Protein AF-A0A0H5RK13-F1 (afdb_monomer_lite)

Radius of gyration: 24.36 Å; chains: 1; bounding box: 51×45×64 Å

Structure (mmCIF, N/CA/C/O backbone):
data_AF-A0A0H5RK13-F1
#
_entry.id   AF-A0A0H5RK13-F1
#
loop_
_atom_site.group_PDB
_atom_site.id
_atom_site.type_symbol
_atom_site.label_atom_id
_atom_site.label_alt_id
_atom_site.label_comp_id
_atom_site.label_asym_id
_atom_site.label_entity_id
_atom_site.label_seq_id
_atom_site.pdbx_PDB_ins_code
_atom_site.Cartn_x
_atom_site.Cartn_y
_atom_site.Cartn_z
_atom_site.occupancy
_atom_site.B_iso_or_equiv
_atom_site.auth_seq_id
_atom_site.auth_comp_id
_atom_site.auth_asym_id
_atom_site.auth_atom_id
_atom_site.pdbx_PDB_model_num
ATOM 1 N N . MET A 1 1 ? -8.871 -29.099 -33.422 1.00 47.97 1 MET A N 1
ATOM 2 C CA . MET A 1 1 ? -9.864 -28.022 -33.653 1.00 47.97 1 MET A CA 1
ATOM 3 C C . MET A 1 1 ? -10.144 -27.149 -32.420 1.00 47.97 1 MET A C 1
ATOM 5 O O . MET A 1 1 ? -10.362 -25.965 -32.609 1.00 47.97 1 MET A O 1
ATOM 9 N N . ALA A 1 2 ? -10.053 -27.651 -31.177 1.00 51.91 2 ALA A N 1
ATOM 10 C CA . ALA A 1 2 ? -10.331 -26.862 -29.959 1.00 51.91 2 ALA A CA 1
ATOM 11 C C . ALA A 1 2 ? -9.292 -25.771 -29.594 1.00 51.91 2 ALA A C 1
ATOM 13 O O . ALA A 1 2 ? -9.625 -24.792 -28.935 1.00 51.91 2 ALA A O 1
ATOM 14 N N . GLN A 1 3 ? -8.030 -25.907 -30.018 1.00 48.84 3 GLN A N 1
ATOM 15 C CA . GLN A 1 3 ? -6.995 -24.902 -29.724 1.00 48.84 3 GLN A CA 1
ATOM 16 C C . GLN A 1 3 ? -7.132 -23.637 -30.582 1.00 48.84 3 GLN A C 1
ATOM 18 O O . GLN A 1 3 ? -6.839 -22.545 -30.108 1.00 48.84 3 GLN A O 1
ATOM 23 N N . ILE A 1 4 ? -7.631 -23.768 -31.816 1.00 53.84 4 ILE A N 1
ATOM 24 C CA . ILE A 1 4 ? -7.818 -22.628 -32.722 1.00 53.84 4 ILE A CA 1
ATOM 25 C C . ILE A 1 4 ? -8.944 -21.735 -32.192 1.00 53.84 4 ILE A C 1
ATOM 27 O O . ILE A 1 4 ? -8.737 -20.534 -32.077 1.00 53.84 4 ILE A O 1
ATOM 31 N N . SER A 1 5 ? -10.068 -22.316 -31.752 1.00 54.59 5 SER A N 1
ATOM 32 C CA . SER A 1 5 ? -11.206 -21.561 -31.206 1.00 54.59 5 SER A CA 1
ATOM 33 C C . SER A 1 5 ? -10.883 -20.825 -29.904 1.00 54.59 5 SER A C 1
ATOM 35 O O . SER A 1 5 ? -11.404 -19.736 -29.676 1.00 54.59 5 SER A O 1
ATOM 37 N N . LEU A 1 6 ? -10.005 -21.382 -29.060 1.00 54.97 6 LEU A N 1
ATOM 38 C CA . LEU A 1 6 ? -9.569 -20.725 -27.825 1.00 54.97 6 LEU A CA 1
ATOM 39 C C . LEU A 1 6 ? -8.724 -19.481 -28.134 1.00 54.97 6 LEU A C 1
ATOM 41 O O . LEU A 1 6 ? -8.921 -18.428 -27.536 1.00 54.97 6 LEU A O 1
ATOM 45 N N . VAL A 1 7 ? -7.826 -19.582 -29.118 1.00 58.22 7 VAL A N 1
ATOM 46 C CA . VAL A 1 7 ? -7.009 -18.452 -29.579 1.00 58.22 7 VAL A CA 1
ATOM 47 C C . VAL A 1 7 ? -7.884 -17.383 -30.237 1.00 58.22 7 VAL A C 1
ATOM 49 O O . VAL A 1 7 ? -7.690 -16.199 -29.966 1.00 58.22 7 VAL A O 1
ATOM 52 N N . THR A 1 8 ? -8.893 -17.768 -31.028 1.00 58.19 8 THR A N 1
ATOM 53 C CA . THR A 1 8 ? -9.830 -16.805 -31.636 1.00 58.19 8 THR A CA 1
ATOM 54 C C . THR A 1 8 ? -10.666 -16.082 -30.577 1.00 58.19 8 THR A C 1
ATOM 56 O O . THR A 1 8 ? -10.799 -14.864 -30.631 1.00 58.19 8 THR A O 1
ATOM 59 N N . TRP A 1 9 ? -11.147 -16.795 -29.555 1.00 62.84 9 TRP A N 1
ATOM 60 C CA . TRP A 1 9 ? -11.908 -16.204 -28.449 1.00 62.84 9 TRP A CA 1
ATOM 61 C C . TRP A 1 9 ? -11.067 -15.249 -27.584 1.00 62.84 9 TRP A C 1
ATOM 63 O O . TRP A 1 9 ? -11.530 -14.177 -27.189 1.00 62.84 9 TRP A O 1
ATOM 73 N N . VAL A 1 10 ? -9.797 -15.581 -27.331 1.00 60.47 10 VAL A N 1
ATOM 74 C CA . VAL A 1 10 ? -8.860 -14.690 -26.621 1.00 60.47 10 VAL A CA 1
ATOM 75 C C . VAL A 1 10 ? -8.540 -13.445 -27.458 1.00 60.47 10 VAL A C 1
ATOM 77 O O . VAL A 1 10 ? -8.496 -12.335 -26.929 1.00 60.47 10 VAL A O 1
ATOM 80 N N . MET A 1 11 ? -8.385 -13.589 -28.776 1.00 53.56 11 MET A N 1
ATOM 81 C CA . MET A 1 11 ? -8.184 -12.448 -29.675 1.00 53.56 11 MET A CA 1
ATOM 82 C C . MET A 1 11 ? -9.423 -11.544 -29.768 1.00 53.56 11 MET A C 1
ATOM 84 O O . MET A 1 11 ? -9.287 -10.324 -29.865 1.00 53.56 11 MET A O 1
ATOM 88 N N . GLU A 1 12 ? -10.631 -12.109 -29.696 1.00 57.72 12 GLU A N 1
ATOM 89 C CA . GLU A 1 12 ? -11.883 -11.349 -29.751 1.00 57.72 12 GLU A CA 1
ATOM 90 C C . GLU A 1 12 ? -12.280 -10.674 -28.435 1.00 57.72 12 GLU A C 1
ATOM 92 O O . GLU A 1 12 ? -12.987 -9.658 -28.481 1.00 57.72 12 GLU A O 1
ATOM 97 N N . SER A 1 13 ? -11.839 -11.216 -27.296 1.00 59.53 13 SER A N 1
ATOM 98 C CA . SER A 1 13 ? -12.117 -10.696 -25.949 1.00 59.53 13 SER A CA 1
ATOM 99 C C . SER A 1 13 ? -11.137 -9.609 -25.497 1.00 59.53 13 SER A C 1
ATOM 101 O O . SER A 1 13 ? -11.391 -8.924 -24.507 1.00 59.53 13 SER A O 1
ATOM 103 N N . LEU A 1 14 ? -10.054 -9.383 -26.249 1.00 59.22 14 LEU A N 1
ATOM 104 C CA . LEU A 1 14 ? -9.082 -8.325 -25.988 1.00 59.22 14 LEU A CA 1
ATOM 105 C C . LEU A 1 14 ? -9.356 -7.099 -26.882 1.00 59.22 14 LEU A C 1
ATOM 107 O O . LEU A 1 14 ? -8.921 -7.057 -28.039 1.00 59.22 14 LEU A O 1
ATOM 111 N N . PRO A 1 15 ? -10.023 -6.045 -26.367 1.00 60.47 15 PRO A N 1
ATOM 112 C CA . PRO A 1 15 ? -10.374 -4.856 -27.151 1.00 60.47 15 PRO A CA 1
ATOM 113 C C . PRO A 1 15 ? -9.146 -4.124 -27.714 1.00 60.47 15 PRO A C 1
ATOM 115 O O . PRO A 1 15 ? -9.245 -3.441 -28.732 1.00 60.47 15 PRO A O 1
ATOM 118 N N . ALA A 1 16 ? -7.972 -4.311 -27.103 1.00 62.12 16 ALA A N 1
ATOM 119 C CA . ALA A 1 16 ? -6.701 -3.793 -27.599 1.00 62.12 16 ALA A CA 1
ATOM 120 C C . ALA A 1 16 ? -6.296 -4.404 -28.956 1.00 62.12 16 ALA A C 1
ATOM 122 O O . ALA A 1 16 ? -5.839 -3.676 -29.836 1.00 62.12 16 ALA A O 1
ATOM 123 N N . LEU A 1 17 ? -6.517 -5.710 -29.154 1.00 57.38 17 LEU A N 1
ATOM 124 C CA . LEU A 1 17 ? -6.172 -6.417 -30.393 1.00 57.38 17 LEU A CA 1
ATOM 125 C C . LEU A 1 17 ? -7.156 -6.092 -31.520 1.00 57.38 17 LEU A C 1
ATOM 127 O O . LEU A 1 17 ? -6.718 -5.801 -32.630 1.00 57.38 17 LEU A O 1
ATOM 131 N N . LYS A 1 18 ? -8.463 -6.013 -31.232 1.00 59.66 18 LYS A N 1
ATOM 132 C CA . LYS A 1 18 ? -9.468 -5.526 -32.202 1.00 59.66 18 LYS A CA 1
ATOM 133 C C . LYS A 1 18 ? -9.181 -4.094 -32.661 1.00 59.66 18 LYS A C 1
ATOM 135 O O . LYS A 1 18 ? -9.285 -3.798 -33.848 1.00 59.66 18 LYS A O 1
ATOM 140 N N . LYS A 1 19 ? -8.774 -3.216 -31.738 1.00 63.91 19 LYS A N 1
ATOM 141 C CA . LYS A 1 19 ? -8.423 -1.817 -32.036 1.00 63.91 19 LYS A CA 1
ATOM 142 C C . LYS A 1 19 ? -7.107 -1.687 -32.812 1.00 63.91 19 LYS A C 1
ATOM 144 O O . LYS A 1 19 ? -6.951 -0.752 -33.590 1.00 63.91 19 LYS A O 1
ATOM 149 N N . ALA A 1 20 ? -6.165 -2.609 -32.614 1.00 60.19 20 ALA A N 1
ATOM 150 C CA . ALA A 1 20 ? -4.942 -2.687 -33.408 1.00 60.19 20 ALA A CA 1
ATOM 151 C C . ALA A 1 20 ? -5.217 -3.235 -34.821 1.00 60.19 20 ALA A C 1
ATOM 153 O O . ALA A 1 20 ? -4.765 -2.646 -35.800 1.00 60.19 20 ALA A O 1
ATOM 154 N N . ALA A 1 21 ? -6.020 -4.297 -34.941 1.00 58.28 21 ALA A N 1
ATOM 155 C CA . ALA A 1 21 ? -6.387 -4.905 -36.220 1.00 58.28 21 ALA A CA 1
ATOM 156 C C . ALA A 1 21 ? -7.185 -3.945 -37.120 1.00 58.28 21 ALA A C 1
ATOM 158 O O . ALA A 1 21 ? -6.881 -3.824 -38.306 1.00 58.28 21 ALA A O 1
ATOM 159 N N . SER A 1 22 ? -8.138 -3.192 -36.556 1.00 62.81 22 SER A N 1
ATOM 160 C CA . SER A 1 22 ? -8.898 -2.186 -37.310 1.00 62.81 22 SER A CA 1
ATOM 161 C C . SER A 1 22 ? -8.043 -0.999 -37.761 1.00 62.81 22 SER A C 1
ATOM 163 O O . SER A 1 22 ? -8.278 -0.449 -38.832 1.00 62.81 22 SER A O 1
ATOM 165 N N . ARG A 1 23 ? -7.005 -0.628 -36.998 1.00 59.22 23 ARG A N 1
ATOM 166 C CA . ARG A 1 23 ? -6.038 0.415 -37.385 1.00 59.22 23 ARG A CA 1
ATOM 167 C C . ARG A 1 23 ? -5.132 -0.006 -38.541 1.00 59.22 23 ARG A C 1
ATOM 169 O O . ARG A 1 23 ? -4.842 0.823 -39.398 1.00 59.22 23 ARG A O 1
ATOM 176 N N . ILE A 1 24 ? -4.718 -1.273 -38.566 1.00 60.97 24 ILE A N 1
ATOM 177 C CA . ILE A 1 24 ? -3.904 -1.845 -39.649 1.00 60.97 24 ILE A CA 1
ATOM 178 C C . ILE A 1 24 ? -4.742 -1.980 -40.930 1.00 60.97 24 ILE A C 1
ATOM 180 O O . ILE A 1 24 ? -4.277 -1.602 -42.001 1.00 60.97 24 ILE A O 1
ATOM 184 N N . GLN A 1 25 ? -5.995 -2.441 -40.824 1.00 60.03 25 GLN A N 1
ATOM 185 C CA . GLN A 1 25 ? -6.913 -2.539 -41.969 1.00 60.03 25 GLN A CA 1
ATOM 186 C C . GLN A 1 25 ? -7.341 -1.173 -42.528 1.00 60.03 25 GLN A C 1
ATOM 188 O O . GLN A 1 25 ? -7.586 -1.059 -43.724 1.00 60.03 25 GLN A O 1
ATOM 193 N N . ALA A 1 26 ? -7.404 -0.132 -41.692 1.00 62.69 26 ALA A N 1
ATOM 194 C CA . ALA A 1 26 ? -7.781 1.220 -42.108 1.00 62.69 26 ALA A CA 1
ATOM 195 C C . ALA A 1 26 ? -6.634 2.037 -42.740 1.00 62.69 26 ALA A C 1
ATOM 197 O O . ALA A 1 26 ? -6.836 3.211 -43.039 1.00 62.69 26 ALA A O 1
ATOM 198 N N . GLY A 1 27 ? -5.432 1.466 -42.913 1.00 52.16 27 GLY A N 1
ATOM 199 C CA . GLY A 1 27 ? -4.288 2.176 -43.505 1.00 52.16 27 GLY A CA 1
ATOM 200 C C . GLY A 1 27 ? -3.864 3.423 -42.719 1.00 52.16 27 GLY A C 1
ATOM 201 O O . GLY A 1 27 ? -3.362 4.381 -43.304 1.00 52.16 27 GLY A O 1
ATOM 202 N N . ALA A 1 28 ? -4.114 3.444 -41.404 1.00 58.75 28 ALA A N 1
ATOM 203 C CA . ALA A 1 28 ? -3.839 4.609 -40.573 1.00 58.75 28 ALA A CA 1
ATOM 204 C C . ALA A 1 28 ? -2.332 4.942 -40.581 1.00 58.75 28 ALA A C 1
ATOM 206 O O . ALA A 1 28 ? -1.510 4.020 -40.553 1.00 58.75 28 ALA A O 1
ATOM 207 N N . PRO A 1 29 ? -1.955 6.237 -40.596 1.00 57.88 29 PRO A N 1
ATOM 208 C CA . PRO A 1 29 ? -0.555 6.643 -40.617 1.00 57.88 29 PRO A CA 1
ATOM 209 C C . PRO A 1 29 ? 0.207 6.044 -39.424 1.00 57.88 29 PRO A C 1
ATOM 211 O O . PRO A 1 29 ? -0.397 5.819 -38.365 1.00 57.88 29 PRO A O 1
ATOM 214 N N . PRO A 1 30 ? 1.519 5.776 -39.577 1.00 59.56 30 PRO A N 1
ATOM 215 C CA . PRO A 1 30 ? 2.331 5.191 -38.520 1.00 59.56 30 PRO A CA 1
ATOM 216 C C . PRO A 1 30 ? 2.179 6.004 -37.233 1.00 59.56 30 PRO A C 1
ATOM 218 O O . PRO A 1 30 ? 2.121 7.234 -37.266 1.00 59.56 30 PRO A O 1
ATOM 221 N N . VAL A 1 31 ? 2.068 5.298 -36.103 1.00 60.12 31 VAL A N 1
ATOM 222 C CA . VAL A 1 31 ? 1.940 5.904 -34.774 1.00 60.12 31 VAL A CA 1
ATOM 223 C C . VAL A 1 31 ? 3.035 6.951 -34.617 1.00 60.12 31 VAL A C 1
ATOM 225 O O . VAL A 1 31 ? 4.217 6.623 -34.675 1.00 60.12 31 VAL A O 1
ATOM 228 N N . ASP A 1 32 ? 2.628 8.205 -34.446 1.00 63.91 32 ASP A N 1
ATOM 229 C CA . ASP A 1 32 ? 3.537 9.329 -34.272 1.00 63.91 32 ASP A CA 1
ATOM 230 C C . ASP A 1 32 ? 4.313 9.134 -32.960 1.00 63.91 32 ASP A C 1
ATOM 232 O O . ASP A 1 32 ? 3.809 9.383 -31.860 1.00 63.91 32 ASP A O 1
ATOM 236 N N . ILE A 1 33 ? 5.529 8.596 -33.085 1.00 66.44 33 ILE A N 1
ATOM 237 C CA . ILE A 1 33 ? 6.388 8.167 -31.971 1.00 66.44 33 ILE A CA 1
ATOM 238 C C . ILE A 1 33 ? 6.652 9.343 -31.020 1.00 66.44 33 ILE A C 1
ATOM 240 O O . ILE A 1 33 ? 6.770 9.152 -29.809 1.00 66.44 33 ILE A O 1
ATOM 244 N N . SER A 1 34 ? 6.660 10.572 -31.547 1.00 68.56 34 SER A N 1
ATOM 245 C CA . SER A 1 34 ? 6.829 11.795 -30.762 1.00 68.56 34 SER A CA 1
ATOM 246 C C . SER A 1 34 ? 5.688 12.005 -29.754 1.00 68.56 34 SER A C 1
ATOM 248 O O . SER A 1 34 ? 5.944 12.250 -28.574 1.00 68.56 34 SER A O 1
ATOM 250 N N . LYS A 1 35 ? 4.433 11.800 -30.174 1.00 70.81 35 LYS A N 1
ATOM 251 C CA . LYS A 1 35 ? 3.240 11.913 -29.317 1.00 70.81 35 LYS A CA 1
ATOM 252 C C . LYS A 1 35 ? 3.157 10.780 -28.303 1.00 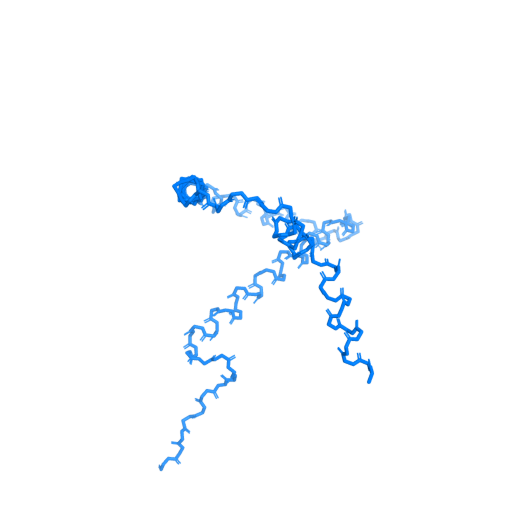70.81 35 LYS A C 1
ATOM 254 O O . LYS A 1 35 ? 2.755 11.005 -27.165 1.00 70.81 35 LYS A O 1
ATOM 259 N N . MET A 1 36 ? 3.573 9.575 -28.689 1.00 69.44 36 MET A N 1
ATOM 260 C CA . MET A 1 36 ? 3.621 8.435 -27.773 1.00 69.44 36 MET A CA 1
ATOM 261 C C . MET A 1 36 ? 4.656 8.655 -26.661 1.00 69.44 36 MET A C 1
ATOM 263 O O . MET A 1 36 ? 4.356 8.422 -25.493 1.00 69.44 36 MET A O 1
ATOM 267 N N . ASN A 1 37 ? 5.837 9.187 -26.991 1.00 75.31 37 ASN A N 1
ATOM 268 C CA . ASN A 1 37 ? 6.858 9.530 -25.999 1.00 75.31 37 ASN A CA 1
ATOM 269 C C . ASN A 1 37 ? 6.400 10.651 -25.054 1.00 75.31 37 ASN A C 1
ATOM 271 O O . ASN A 1 37 ? 6.635 10.559 -23.851 1.00 75.31 37 ASN A O 1
ATOM 275 N N . GLN A 1 38 ? 5.691 11.665 -25.564 1.00 77.94 38 GLN A N 1
ATOM 276 C CA . GLN A 1 38 ? 5.089 12.712 -24.728 1.00 77.94 38 GLN A CA 1
ATOM 277 C C . GLN A 1 38 ? 4.037 12.146 -23.764 1.00 77.94 38 GLN A C 1
ATOM 279 O O . GLN A 1 38 ? 4.037 12.495 -22.587 1.00 77.94 38 GLN A O 1
ATOM 284 N N . GLN A 1 39 ? 3.183 11.226 -24.224 1.00 79.31 39 GLN A N 1
ATOM 285 C CA . GLN A 1 39 ? 2.196 10.562 -23.366 1.00 79.31 39 GLN A CA 1
ATOM 286 C C . GLN A 1 39 ? 2.851 9.667 -22.306 1.00 79.31 39 GLN A C 1
ATOM 288 O O . GLN A 1 39 ? 2.419 9.659 -21.155 1.00 79.31 39 GLN A O 1
ATOM 293 N N . ILE A 1 40 ? 3.913 8.940 -22.665 1.00 77.75 40 ILE A N 1
ATOM 294 C CA . ILE A 1 40 ? 4.693 8.137 -21.712 1.00 77.75 40 ILE A CA 1
ATOM 295 C C . ILE A 1 40 ? 5.329 9.037 -20.649 1.00 77.75 40 ILE A C 1
ATOM 297 O O . ILE A 1 40 ? 5.326 8.679 -19.472 1.00 77.75 40 ILE A O 1
ATOM 301 N N . GLN A 1 41 ? 5.847 10.201 -21.041 1.00 78.88 41 GLN A N 1
ATOM 302 C CA . GLN A 1 41 ? 6.443 11.144 -20.102 1.00 78.88 41 GLN A CA 1
ATOM 303 C C . GLN A 1 41 ? 5.395 11.718 -19.139 1.00 78.88 41 GLN A C 1
ATOM 305 O O . GLN A 1 41 ? 5.595 11.663 -17.932 1.00 78.88 41 GLN A O 1
ATOM 310 N N . GLN A 1 42 ? 4.230 12.132 -19.646 1.00 81.75 42 GLN A N 1
ATOM 311 C CA . GLN A 1 42 ? 3.116 12.589 -18.806 1.00 81.75 42 GLN A CA 1
ATOM 312 C C . GLN A 1 42 ? 2.651 11.516 -17.813 1.00 81.75 42 GLN A C 1
ATOM 314 O O . GLN A 1 42 ? 2.366 11.819 -16.657 1.00 81.75 42 GLN A O 1
ATOM 319 N N . LEU A 1 43 ? 2.594 10.248 -18.235 1.00 82.00 43 LEU A N 1
ATOM 320 C CA . LEU A 1 43 ? 2.265 9.137 -17.339 1.00 82.00 43 LEU A CA 1
ATOM 321 C C . LEU A 1 43 ? 3.306 8.971 -16.227 1.00 82.00 43 LEU A C 1
ATOM 323 O O . LEU A 1 43 ? 2.925 8.744 -15.080 1.00 82.00 43 LEU A O 1
ATOM 327 N N . LYS A 1 44 ? 4.600 9.100 -16.543 1.00 80.12 44 LYS A N 1
ATOM 328 C CA . LYS A 1 44 ? 5.676 9.044 -15.543 1.00 80.12 44 LYS A CA 1
ATOM 329 C C . LYS A 1 44 ? 5.592 10.201 -14.553 1.00 80.12 44 LYS A C 1
ATOM 331 O O . LYS A 1 44 ? 5.725 9.967 -13.356 1.00 80.12 44 LYS A O 1
ATOM 336 N N . ASP A 1 45 ? 5.321 11.410 -15.034 1.00 87.00 45 ASP A N 1
ATOM 337 C CA . ASP A 1 45 ? 5.220 12.598 -14.186 1.00 87.00 45 ASP A CA 1
ATOM 338 C C . ASP A 1 45 ? 4.018 12.489 -13.233 1.00 87.00 45 ASP A C 1
ATOM 340 O O . ASP A 1 45 ? 4.158 12.708 -12.030 1.00 87.00 45 ASP A O 1
ATOM 344 N N . MET A 1 46 ? 2.863 12.026 -13.728 1.00 82.56 46 MET A N 1
ATOM 345 C CA . MET A 1 46 ? 1.695 11.747 -12.881 1.00 82.56 46 MET A CA 1
ATOM 346 C C . MET A 1 46 ? 1.973 10.647 -11.850 1.00 82.56 46 MET A C 1
ATOM 348 O O . MET A 1 46 ? 1.557 10.759 -10.698 1.00 82.56 46 MET A O 1
ATOM 352 N N . GLN A 1 47 ? 2.681 9.579 -12.232 1.00 80.25 47 GLN A N 1
ATOM 353 C CA . GLN A 1 47 ? 3.069 8.526 -11.289 1.00 80.25 47 GLN A CA 1
ATOM 354 C C . GLN A 1 47 ? 4.008 9.055 -10.204 1.00 80.25 47 GLN A C 1
ATOM 356 O O . GLN A 1 47 ? 3.824 8.726 -9.033 1.00 80.25 47 GLN A O 1
ATOM 361 N N . ALA A 1 48 ? 4.982 9.888 -10.573 1.00 80.75 48 ALA A N 1
ATOM 362 C CA . ALA A 1 48 ? 5.900 10.510 -9.630 1.00 80.75 48 ALA A CA 1
ATOM 363 C C . ALA A 1 48 ? 5.160 11.445 -8.664 1.00 80.75 48 ALA A C 1
ATOM 365 O O . ALA A 1 48 ? 5.402 11.393 -7.460 1.00 80.75 48 ALA A O 1
ATOM 366 N N . GLU A 1 49 ? 4.212 12.245 -9.155 1.00 82.62 49 GLU A N 1
ATOM 367 C CA . GLU A 1 49 ? 3.403 13.122 -8.309 1.00 82.62 49 GLU A CA 1
ATOM 368 C C . GLU A 1 49 ? 2.546 12.325 -7.315 1.00 82.62 49 GLU A C 1
ATOM 370 O O . GLU A 1 49 ? 2.510 12.648 -6.125 1.00 82.62 49 GLU A O 1
ATOM 375 N N . VAL A 1 50 ? 1.900 11.246 -7.768 1.00 84.12 50 VAL A N 1
ATOM 376 C CA . VAL A 1 50 ? 1.151 10.340 -6.883 1.00 84.12 50 VAL A CA 1
ATOM 377 C C . VAL A 1 50 ? 2.073 9.718 -5.840 1.00 84.12 50 VAL A C 1
ATOM 379 O O . VAL A 1 50 ? 1.722 9.687 -4.661 1.00 84.12 50 VAL A O 1
ATOM 382 N N . PHE A 1 51 ? 3.258 9.267 -6.249 1.00 80.94 51 PHE A N 1
ATOM 383 C CA . PHE A 1 51 ? 4.233 8.671 -5.344 1.00 80.94 51 PHE A CA 1
ATOM 384 C C . PHE A 1 51 ? 4.697 9.664 -4.275 1.00 80.94 51 PHE A C 1
ATOM 386 O O . PHE A 1 51 ? 4.696 9.337 -3.090 1.00 80.94 51 PHE A O 1
ATOM 393 N N . ILE A 1 52 ? 5.020 10.900 -4.667 1.00 82.00 52 ILE A N 1
ATOM 394 C CA . ILE A 1 52 ? 5.419 11.961 -3.736 1.00 82.00 52 ILE A CA 1
ATOM 395 C C . ILE A 1 52 ? 4.284 12.259 -2.759 1.00 82.00 52 ILE A C 1
ATOM 397 O O . ILE A 1 52 ? 4.522 12.255 -1.555 1.00 82.00 52 ILE A O 1
ATOM 401 N N . ARG A 1 53 ? 3.048 12.443 -3.242 1.00 80.94 53 ARG A N 1
ATOM 402 C CA . ARG A 1 53 ? 1.881 12.697 -2.379 1.00 80.94 53 ARG A CA 1
ATOM 403 C C . ARG A 1 53 ? 1.655 11.568 -1.370 1.00 80.94 53 ARG A C 1
ATOM 405 O O . ARG A 1 53 ? 1.383 11.836 -0.199 1.00 80.94 53 ARG A O 1
ATOM 412 N N . GLN A 1 54 ? 1.793 10.315 -1.805 1.00 78.81 54 GLN A N 1
ATOM 413 C CA . GLN A 1 54 ? 1.704 9.149 -0.922 1.00 78.81 54 GLN A CA 1
ATOM 414 C C . GLN A 1 54 ? 2.813 9.152 0.133 1.00 78.81 54 GLN A C 1
ATOM 416 O O . GLN A 1 54 ? 2.543 8.889 1.303 1.00 78.81 54 GLN A O 1
ATOM 421 N N . PHE A 1 55 ? 4.042 9.494 -0.256 1.00 77.19 55 PHE A N 1
ATOM 422 C CA . PHE A 1 55 ? 5.179 9.529 0.658 1.00 77.19 55 PHE A CA 1
ATOM 423 C C . PHE A 1 55 ? 5.063 10.665 1.680 1.00 77.19 55 PHE A C 1
ATOM 425 O O . PHE A 1 55 ? 5.305 10.460 2.867 1.00 77.19 55 PHE A O 1
ATOM 432 N N . THR A 1 56 ? 4.622 11.851 1.253 1.00 81.56 56 THR A N 1
ATOM 433 C CA . THR A 1 56 ? 4.394 12.990 2.153 1.00 81.56 56 THR A CA 1
ATOM 434 C C . THR A 1 56 ? 3.252 12.729 3.133 1.00 81.56 56 THR A C 1
ATOM 436 O O . THR A 1 56 ? 3.336 13.140 4.284 1.00 81.56 56 THR A O 1
ATOM 439 N N . GLY A 1 57 ? 2.212 12.002 2.709 1.00 80.00 57 GLY A N 1
ATOM 440 C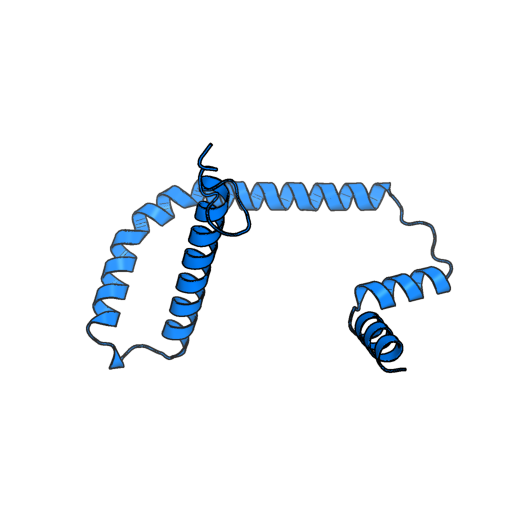 CA . GLY A 1 57 ? 1.086 11.626 3.570 1.00 80.00 57 GLY A CA 1
ATOM 441 C C . GLY A 1 57 ? 1.367 10.442 4.501 1.00 80.00 57 GLY A C 1
ATOM 442 O O . GLY A 1 57 ? 0.578 10.178 5.407 1.00 80.00 57 GLY A O 1
ATOM 443 N N . PHE A 1 58 ? 2.482 9.727 4.314 1.00 80.12 58 PHE A N 1
ATOM 444 C CA . PHE A 1 58 ? 2.792 8.520 5.081 1.00 80.12 58 PHE A CA 1
ATOM 445 C C . PHE A 1 58 ? 2.926 8.797 6.583 1.00 80.12 58 PHE A C 1
ATOM 447 O O . PHE A 1 58 ? 2.411 8.037 7.400 1.00 80.12 58 PHE A O 1
ATOM 454 N N . GLY A 1 59 ? 3.573 9.904 6.962 1.00 81.25 59 GLY A N 1
ATOM 455 C CA . GLY A 1 59 ? 3.757 10.262 8.371 1.00 81.25 59 GLY A CA 1
ATOM 456 C C . GLY A 1 59 ? 2.434 10.489 9.107 1.00 81.25 59 GLY A C 1
ATOM 457 O O . GLY A 1 59 ? 2.257 10.012 10.229 1.00 81.25 59 GLY A O 1
ATOM 458 N N . ASP A 1 60 ? 1.485 11.159 8.459 1.00 82.88 60 ASP A N 1
ATOM 459 C CA . ASP A 1 60 ? 0.157 11.398 9.02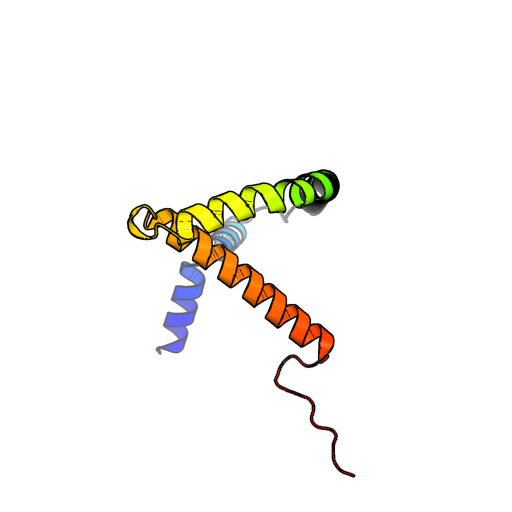6 1.00 82.88 60 ASP A CA 1
ATOM 460 C C . ASP A 1 60 ? -0.683 10.119 9.057 1.00 82.88 60 ASP A C 1
ATOM 462 O O . ASP A 1 60 ? -1.361 9.858 10.052 1.00 82.88 60 ASP A O 1
ATOM 466 N N . ALA A 1 61 ? -0.562 9.269 8.033 1.00 80.19 61 ALA A N 1
ATOM 467 C CA . ALA A 1 61 ? -1.195 7.955 8.019 1.00 80.19 61 ALA A CA 1
ATOM 468 C C . ALA A 1 61 ? -0.715 7.085 9.193 1.00 80.19 61 ALA A C 1
ATOM 470 O O . ALA A 1 61 ? -1.537 6.525 9.913 1.00 80.19 61 ALA A O 1
ATOM 471 N N . VAL A 1 62 ? 0.596 7.035 9.464 1.00 82.00 62 VAL A N 1
ATOM 472 C CA . VAL A 1 62 ? 1.161 6.284 10.602 1.00 82.00 62 VAL A CA 1
ATOM 473 C C . VAL A 1 62 ? 0.639 6.811 11.941 1.00 82.00 62 VAL A C 1
ATOM 475 O O . VAL A 1 62 ? 0.332 6.027 12.838 1.00 82.00 62 VAL A O 1
ATOM 478 N N . ARG A 1 63 ? 0.484 8.131 12.084 1.00 82.50 63 ARG A N 1
ATOM 479 C CA . ARG A 1 63 ? -0.076 8.748 13.299 1.00 82.50 63 ARG A CA 1
ATOM 480 C C . ARG A 1 63 ? -1.562 8.452 13.499 1.00 82.50 63 ARG A C 1
ATOM 482 O O . ARG A 1 63 ? -2.030 8.500 14.636 1.00 82.50 63 ARG A O 1
ATOM 489 N N . ALA A 1 64 ? -2.301 8.165 12.431 1.00 83.19 64 ALA A N 1
ATOM 490 C CA . ALA A 1 64 ? -3.717 7.811 12.496 1.00 83.19 64 ALA A CA 1
ATOM 491 C C . ALA A 1 64 ? -3.953 6.340 12.886 1.00 83.19 64 ALA A C 1
ATOM 493 O O . ALA A 1 64 ? -4.993 6.038 13.474 1.00 83.19 64 ALA A O 1
ATOM 494 N N . VAL A 1 65 ? -2.975 5.450 12.657 1.00 83.94 65 VAL A N 1
ATOM 495 C CA . VAL A 1 65 ? -3.085 4.002 12.930 1.00 83.94 65 VAL A CA 1
ATOM 496 C C . VAL A 1 65 ? -3.597 3.673 14.338 1.00 83.94 65 VAL A C 1
ATOM 498 O O . VAL A 1 65 ? -4.509 2.856 14.434 1.00 83.94 65 VAL A O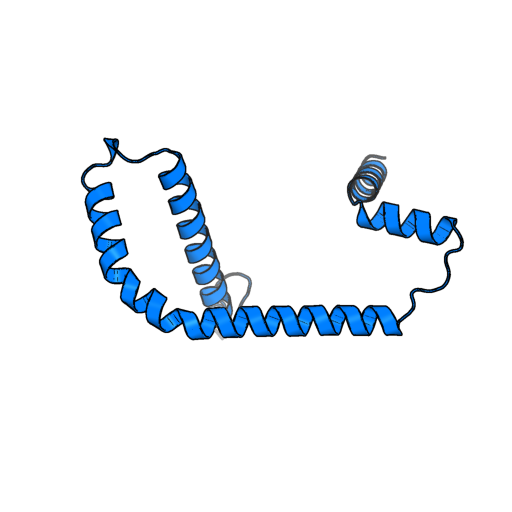 1
ATOM 501 N N . PRO A 1 66 ? -3.098 4.273 15.440 1.00 86.31 66 PRO A N 1
ATOM 502 C CA . PRO A 1 66 ? -3.565 3.918 16.781 1.00 86.31 66 PRO A CA 1
ATOM 503 C C . PRO A 1 66 ? -5.058 4.204 16.979 1.00 86.31 66 PRO A C 1
ATOM 505 O O . PRO A 1 66 ? -5.762 3.402 17.586 1.00 86.31 66 PRO A O 1
ATOM 508 N N . LYS A 1 67 ? -5.549 5.316 16.417 1.00 86.50 67 LYS A N 1
ATOM 509 C CA . LYS A 1 67 ? -6.960 5.713 16.509 1.00 86.50 67 LYS A CA 1
ATOM 510 C C . LYS A 1 67 ? -7.852 4.760 15.718 1.00 86.50 67 LYS A C 1
ATOM 512 O O . LYS A 1 67 ? -8.894 4.341 16.208 1.00 86.50 67 LYS A O 1
ATOM 517 N N . GLU A 1 68 ? -7.434 4.391 14.510 1.00 83.44 68 GLU A N 1
ATOM 518 C CA . GLU A 1 68 ? -8.171 3.424 13.690 1.00 83.44 68 GLU A CA 1
ATOM 519 C C . GLU A 1 68 ? -8.173 2.026 14.320 1.00 83.44 68 GLU A C 1
ATOM 521 O O . GLU A 1 68 ? -9.192 1.336 14.299 1.00 83.44 68 GLU A O 1
ATOM 526 N N . LEU A 1 69 ? -7.066 1.628 14.951 1.00 83.19 69 LEU A N 1
ATOM 527 C CA . LEU A 1 69 ? -6.956 0.347 15.641 1.00 83.19 69 LEU A CA 1
ATOM 528 C C . LEU A 1 69 ? -7.937 0.243 16.817 1.00 83.19 69 LEU A C 1
ATOM 530 O O . LEU A 1 69 ? -8.544 -0.809 17.016 1.00 83.19 69 LEU A O 1
ATOM 534 N N . GLU A 1 70 ? -8.118 1.319 17.587 1.00 86.62 70 GLU A N 1
ATOM 535 C CA . GLU A 1 70 ? -9.097 1.360 18.679 1.00 86.62 70 GLU A CA 1
ATOM 536 C C . GLU A 1 70 ? -10.532 1.193 18.169 1.00 86.62 70 GLU A C 1
ATOM 538 O O . GLU A 1 70 ? -11.293 0.408 18.737 1.00 86.62 70 GLU A O 1
ATOM 543 N N . ILE A 1 71 ? -10.877 1.855 17.061 1.00 84.25 71 ILE A N 1
ATOM 544 C CA . ILE A 1 71 ? -12.195 1.738 16.420 1.00 84.25 71 ILE A CA 1
ATOM 545 C C . ILE A 1 71 ? -12.432 0.301 15.944 1.00 84.25 71 ILE A C 1
ATOM 547 O O . ILE A 1 71 ? -13.464 -0.297 16.252 1.00 84.25 71 ILE A O 1
ATOM 551 N N . ILE A 1 72 ? -11.457 -0.288 15.246 1.00 82.81 72 ILE A N 1
ATOM 552 C CA . ILE A 1 72 ? -11.541 -1.670 14.757 1.00 82.81 72 ILE A CA 1
ATOM 553 C C . ILE A 1 72 ? -11.667 -2.648 15.929 1.00 82.81 72 ILE A C 1
ATOM 555 O O . ILE A 1 72 ? -12.472 -3.576 15.881 1.00 82.81 72 ILE A O 1
ATOM 559 N N . LYS A 1 73 ? -10.912 -2.432 17.013 1.00 83.81 73 LYS A N 1
ATOM 560 C CA . LYS A 1 73 ? -10.986 -3.266 18.217 1.00 83.81 73 LYS A CA 1
ATOM 561 C C . LYS A 1 73 ? -12.377 -3.210 18.846 1.00 83.81 73 LYS A C 1
ATOM 563 O O . LYS A 1 73 ? -12.907 -4.253 19.213 1.00 83.81 73 LYS A O 1
ATOM 568 N N . GLN A 1 74 ? -12.987 -2.030 18.940 1.00 82.81 74 GLN A N 1
ATOM 569 C CA . GLN A 1 74 ? -14.355 -1.884 19.445 1.00 82.81 74 GLN A CA 1
ATOM 570 C C . GLN A 1 74 ? -15.380 -2.590 18.543 1.00 82.81 74 GLN A C 1
ATOM 572 O O . GLN A 1 74 ? -16.246 -3.301 19.050 1.00 82.81 74 GLN A O 1
ATOM 577 N N . GLN A 1 75 ? -15.237 -2.480 17.219 1.00 79.88 75 GLN A N 1
ATOM 578 C CA . GLN A 1 75 ? -16.098 -3.179 16.254 1.00 79.88 75 GLN A CA 1
ATOM 579 C C . GLN A 1 75 ? -15.945 -4.706 16.326 1.00 79.88 75 GLN A C 1
ATOM 581 O O . GLN A 1 75 ? -16.929 -5.435 16.231 1.00 79.88 75 GLN A O 1
ATOM 586 N N . LEU A 1 76 ? -14.730 -5.207 16.558 1.00 78.38 76 LEU A N 1
ATOM 587 C CA . LEU A 1 76 ? -14.459 -6.637 16.747 1.00 78.38 76 LEU A CA 1
ATOM 588 C C . LEU A 1 76 ? -15.048 -7.192 18.047 1.00 78.38 76 LEU A C 1
ATOM 590 O O . LEU A 1 76 ? -15.448 -8.354 18.077 1.00 78.38 76 LEU A O 1
ATOM 594 N N . MET A 1 77 ? -15.115 -6.384 19.109 1.00 82.19 77 MET A N 1
ATOM 595 C CA . MET A 1 77 ? -15.753 -6.779 20.371 1.00 82.19 77 MET A CA 1
ATOM 596 C C . MET A 1 77 ? -17.279 -6.906 20.234 1.00 82.19 77 MET A C 1
ATOM 598 O O . MET A 1 77 ? -17.886 -7.680 20.970 1.00 82.19 77 MET A O 1
ATOM 602 N N . ASN A 1 78 ? -17.883 -6.217 19.256 1.00 81.12 78 ASN A N 1
ATOM 603 C CA . ASN A 1 78 ? -19.311 -6.277 18.933 1.00 81.12 78 ASN A CA 1
ATOM 604 C C . ASN A 1 78 ? -19.546 -6.730 17.476 1.00 81.12 78 ASN A C 1
ATOM 606 O O . ASN A 1 78 ? -20.076 -5.978 16.655 1.00 81.12 78 ASN A O 1
ATOM 610 N N . PRO A 1 79 ? -19.230 -7.990 17.127 1.00 71.12 79 PRO A N 1
ATOM 611 C CA . PRO A 1 79 ? -19.212 -8.461 15.738 1.00 71.12 79 PRO A CA 1
ATOM 612 C C . PRO A 1 79 ? -20.594 -8.491 15.064 1.00 71.12 79 PRO A C 1
ATOM 614 O O . PRO A 1 79 ? -20.684 -8.673 13.854 1.00 71.12 79 PRO A O 1
ATOM 617 N N . LYS A 1 80 ? -21.683 -8.314 15.824 1.00 73.75 80 LYS A N 1
ATOM 618 C CA . LYS A 1 80 ? -23.053 -8.240 15.293 1.00 73.75 80 LYS A CA 1
ATOM 619 C C . LYS A 1 80 ? -23.351 -6.923 14.569 1.00 73.75 80 LYS A C 1
ATOM 621 O O . LYS A 1 80 ? -24.289 -6.882 13.782 1.00 73.75 80 LYS A O 1
ATOM 626 N N . GLU A 1 81 ? -22.574 -5.874 14.825 1.00 73.38 81 GLU A N 1
ATOM 627 C CA . GLU A 1 81 ? -22.732 -4.558 14.186 1.00 73.38 81 GLU A CA 1
ATOM 628 C C . GLU A 1 81 ? -21.906 -4.431 12.895 1.00 73.38 81 GLU A C 1
ATOM 630 O O . GLU A 1 81 ? -22.003 -3.438 12.173 1.00 73.38 81 GLU A O 1
ATOM 635 N N . LEU A 1 82 ? -21.099 -5.448 12.581 1.00 75.94 82 LEU A N 1
ATOM 636 C CA . LEU A 1 82 ? -20.211 -5.451 11.429 1.00 75.94 82 LEU A CA 1
ATOM 637 C C . LEU A 1 82 ? -21.009 -5.686 10.145 1.00 75.94 82 LEU A C 1
ATOM 639 O O . LEU A 1 82 ? -21.655 -6.717 9.951 1.00 75.94 82 LEU A O 1
ATOM 643 N N . THR A 1 83 ? -20.950 -4.720 9.232 1.00 81.75 83 THR A N 1
ATOM 644 C CA . THR A 1 83 ? -21.628 -4.845 7.938 1.00 81.75 83 THR A CA 1
ATOM 645 C C . THR A 1 83 ? -20.836 -5.788 7.029 1.00 81.75 83 THR A C 1
ATOM 647 O O . THR A 1 83 ? -19.607 -5.738 6.998 1.00 81.75 83 THR A O 1
ATOM 650 N N . VAL A 1 84 ? -21.516 -6.593 6.200 1.00 82.94 84 VAL A N 1
ATOM 651 C CA . VAL A 1 84 ? -20.873 -7.489 5.206 1.00 82.94 84 VAL A CA 1
ATOM 652 C C . VAL A 1 84 ? -19.853 -6.742 4.339 1.00 82.94 84 VAL A C 1
ATOM 654 O O . VAL A 1 84 ? -18.784 -7.259 4.030 1.00 82.94 84 VAL A O 1
ATOM 657 N N . ARG A 1 85 ? -20.147 -5.486 3.999 1.00 82.94 85 ARG A N 1
ATOM 658 C CA . ARG A 1 85 ? -19.232 -4.603 3.276 1.00 82.94 85 ARG A CA 1
ATOM 659 C C . ARG A 1 85 ? -17.910 -4.374 4.018 1.00 82.94 85 ARG A C 1
ATOM 661 O O . ARG A 1 85 ? -16.860 -4.521 3.406 1.00 82.94 85 ARG A O 1
ATOM 668 N N . GLN A 1 86 ? -17.955 -4.065 5.313 1.00 80.62 86 GLN A N 1
ATOM 669 C CA . GLN A 1 86 ? -16.753 -3.848 6.130 1.00 80.62 86 GLN A CA 1
ATOM 670 C C . GLN A 1 86 ? -15.924 -5.129 6.244 1.00 80.62 86 GLN A C 1
ATOM 672 O O . GLN A 1 86 ? -14.698 -5.084 6.197 1.00 80.62 86 GLN A O 1
ATOM 677 N N . PHE A 1 87 ? -16.590 -6.284 6.320 1.00 82.75 87 PHE A N 1
ATOM 678 C CA . PHE A 1 87 ? -15.913 -7.576 6.296 1.00 82.75 87 PHE A CA 1
ATOM 679 C C . PHE A 1 87 ? -15.180 -7.821 4.967 1.00 82.75 87 PHE A C 1
ATOM 681 O O . PHE A 1 87 ? -14.013 -8.206 4.972 1.00 82.75 87 PHE A O 1
ATOM 688 N N . VAL A 1 88 ? -15.826 -7.554 3.826 1.00 84.88 88 VAL A N 1
ATOM 689 C CA . VAL A 1 88 ? -15.209 -7.704 2.494 1.00 84.88 88 VAL A CA 1
ATOM 690 C C . VAL A 1 88 ? -14.054 -6.721 2.295 1.00 84.88 88 VAL A C 1
ATOM 692 O O . VAL A 1 88 ? -13.006 -7.103 1.775 1.00 84.88 88 VAL A O 1
ATOM 695 N N . GLU A 1 89 ? -14.213 -5.472 2.732 1.00 84.12 89 GLU A N 1
ATOM 696 C CA . GLU A 1 89 ? -13.149 -4.464 2.693 1.00 84.12 89 GLU A CA 1
ATOM 697 C C . GLU A 1 89 ? -11.948 -4.902 3.552 1.00 84.12 89 GLU A C 1
ATOM 699 O O . GLU A 1 89 ? -10.812 -4.895 3.070 1.00 84.12 89 GLU A O 1
ATOM 704 N N . GLY A 1 90 ? -12.194 -5.390 4.773 1.00 83.38 90 GLY A N 1
ATOM 705 C CA . GLY A 1 90 ? -11.162 -5.936 5.658 1.00 83.38 90 GLY A CA 1
ATOM 706 C C . GLY A 1 90 ? -10.455 -7.164 5.076 1.00 83.38 90 GLY A C 1
ATOM 707 O O . GLY A 1 90 ? -9.226 -7.232 5.086 1.00 83.38 90 GLY A O 1
ATOM 708 N N . ALA A 1 91 ? -11.205 -8.102 4.492 1.00 84.00 91 ALA A N 1
ATOM 709 C CA . ALA A 1 91 ? -10.648 -9.278 3.824 1.00 84.00 91 ALA A CA 1
ATOM 710 C C . ALA A 1 91 ? -9.787 -8.895 2.608 1.00 84.00 91 ALA A C 1
ATOM 712 O O . ALA A 1 91 ? -8.704 -9.450 2.409 1.00 84.00 91 ALA A O 1
ATOM 713 N N . GLY A 1 92 ? -10.222 -7.906 1.823 1.00 86.50 92 GLY A N 1
ATOM 714 C CA . GLY A 1 92 ? -9.451 -7.377 0.700 1.00 86.50 92 GLY A CA 1
ATOM 715 C C . GLY A 1 92 ? -8.130 -6.741 1.142 1.00 86.50 92 GLY A C 1
ATOM 716 O O . GLY A 1 92 ? -7.102 -6.932 0.491 1.00 86.50 92 GLY A O 1
ATOM 717 N N . ILE A 1 93 ? -8.132 -6.022 2.265 1.00 86.31 93 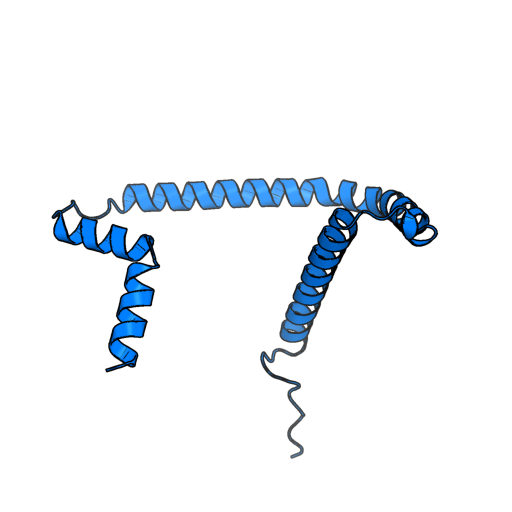ILE A N 1
ATOM 718 C CA . ILE A 1 93 ? -6.919 -5.445 2.858 1.00 86.31 93 ILE A CA 1
ATOM 719 C C . ILE A 1 93 ? -5.991 -6.550 3.383 1.00 86.31 93 ILE A C 1
ATOM 721 O O . ILE A 1 93 ? -4.803 -6.549 3.055 1.00 86.31 93 ILE A O 1
ATOM 725 N N . ALA A 1 94 ? -6.519 -7.527 4.125 1.00 85.00 94 ALA A N 1
ATOM 726 C CA . ALA A 1 94 ? -5.746 -8.663 4.628 1.00 85.00 94 ALA A CA 1
ATOM 727 C C . ALA A 1 94 ? -5.076 -9.452 3.489 1.00 85.00 94 ALA A C 1
ATOM 729 O O . ALA A 1 94 ? -3.893 -9.784 3.573 1.00 85.00 94 ALA A O 1
ATOM 730 N N . GLY A 1 95 ? -5.795 -9.671 2.383 1.00 88.75 95 GLY A N 1
ATOM 731 C CA . GLY A 1 95 ? -5.249 -10.307 1.184 1.00 88.75 95 GLY A CA 1
ATOM 732 C C . GLY A 1 95 ? -4.084 -9.527 0.567 1.00 88.75 95 GLY A C 1
ATOM 733 O O . GLY A 1 95 ? -3.080 -10.123 0.182 1.00 88.75 95 GLY A O 1
ATOM 734 N N . LYS A 1 96 ? -4.162 -8.190 0.526 1.00 88.50 96 LYS A N 1
ATOM 735 C CA . LYS A 1 96 ? -3.049 -7.348 0.052 1.00 88.50 96 LYS A CA 1
ATOM 736 C C . LYS A 1 96 ? -1.826 -7.461 0.961 1.00 88.50 96 LYS A C 1
ATOM 738 O O . LYS A 1 96 ? -0.721 -7.622 0.448 1.00 88.50 96 LYS A O 1
ATOM 743 N N . PHE A 1 97 ? -2.007 -7.422 2.283 1.00 88.56 97 PHE A N 1
ATOM 744 C CA . PHE A 1 97 ? -0.904 -7.600 3.235 1.00 88.56 97 PHE A CA 1
ATOM 745 C C . PHE A 1 97 ? -0.237 -8.968 3.095 1.00 88.56 97 PHE A C 1
ATOM 747 O O . PHE A 1 97 ? 0.990 -9.048 3.071 1.00 88.56 97 PHE A O 1
ATOM 754 N N . PHE A 1 98 ? -1.027 -10.029 2.928 1.00 86.19 98 PHE A N 1
ATOM 755 C CA . PHE A 1 98 ? -0.498 -11.362 2.658 1.00 86.19 98 PHE A CA 1
ATOM 756 C C . PHE A 1 98 ? 0.273 -11.416 1.330 1.00 86.19 98 PHE A C 1
ATOM 758 O O . PHE A 1 98 ? 1.366 -11.971 1.269 1.00 86.19 98 PHE A O 1
ATOM 765 N N . GLY A 1 99 ? -0.232 -10.762 0.281 1.00 86.69 99 GLY A N 1
ATOM 766 C CA . GLY A 1 99 ? 0.484 -10.626 -0.989 1.00 86.69 99 GLY A CA 1
ATOM 767 C C . GLY A 1 99 ? 1.850 -9.947 -0.829 1.00 86.69 99 GLY A C 1
ATOM 768 O O . GLY A 1 99 ? 2.853 -10.461 -1.323 1.00 86.69 99 GLY A O 1
ATOM 769 N N . PHE A 1 100 ? 1.917 -8.835 -0.088 1.00 88.00 100 PHE A N 1
ATOM 770 C CA . PHE A 1 100 ? 3.187 -8.167 0.222 1.00 88.00 100 PHE A CA 1
ATOM 771 C C . PHE A 1 100 ? 4.127 -9.051 1.044 1.00 88.00 100 PHE A C 1
ATOM 773 O O . PHE A 1 100 ? 5.327 -9.072 0.770 1.00 88.00 100 PHE A O 1
ATOM 780 N N . PHE A 1 101 ? 3.594 -9.811 2.003 1.00 86.69 101 PHE A N 1
ATOM 781 C CA . PHE A 1 101 ? 4.365 -10.787 2.766 1.00 86.69 101 PHE A CA 1
ATOM 782 C C . PHE A 1 101 ? 4.999 -11.845 1.850 1.00 86.69 101 PHE A C 1
ATOM 784 O O . PHE A 1 101 ? 6.211 -12.046 1.911 1.00 86.69 101 PHE A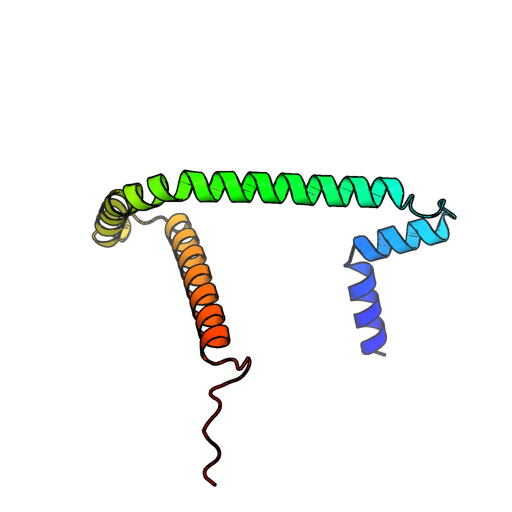 O 1
ATOM 791 N N . CYS A 1 102 ? 4.232 -12.445 0.933 1.00 85.19 102 CYS A N 1
ATOM 792 C CA . CYS A 1 102 ? 4.754 -13.429 -0.020 1.00 85.19 102 CYS A CA 1
ATOM 793 C C . CYS A 1 102 ? 5.831 -12.843 -0.946 1.00 85.19 102 CYS A C 1
ATOM 795 O O . CYS A 1 102 ? 6.836 -13.498 -1.219 1.00 85.19 102 CYS A O 1
ATOM 797 N N . VAL A 1 103 ? 5.665 -11.601 -1.416 1.00 85.88 103 VAL A N 1
ATOM 798 C CA . VAL A 1 103 ? 6.691 -10.919 -2.226 1.00 85.88 103 VAL A CA 1
ATOM 799 C C . VAL A 1 103 ? 7.964 -10.688 -1.407 1.00 85.88 103 VAL A C 1
ATOM 801 O O . VAL A 1 103 ? 9.060 -10.968 -1.892 1.00 85.88 103 VAL A O 1
ATOM 804 N N . GLY A 1 104 ? 7.836 -10.235 -0.156 1.00 83.81 104 GLY A N 1
ATOM 805 C CA . GLY A 1 104 ? 8.969 -10.083 0.760 1.00 83.81 104 GLY A CA 1
ATOM 806 C C . GLY A 1 104 ? 9.701 -11.404 1.007 1.00 83.81 104 GLY A C 1
ATOM 807 O O . GLY A 1 104 ? 10.930 -11.447 0.998 1.00 83.81 104 GLY A O 1
ATOM 808 N N . GLU A 1 105 ? 8.957 -12.500 1.135 1.00 83.31 105 GLU A N 1
ATOM 809 C CA . GLU A 1 105 ? 9.503 -13.848 1.287 1.00 83.31 105 GLU A CA 1
ATOM 810 C C . GLU A 1 105 ? 10.285 -14.299 0.041 1.00 83.31 105 GLU A C 1
ATOM 812 O O . GLU A 1 105 ? 11.369 -14.869 0.160 1.00 83.31 105 GLU A O 1
ATOM 817 N N . ILE A 1 106 ? 9.785 -14.010 -1.165 1.00 84.56 106 ILE A N 1
ATOM 818 C CA . ILE A 1 106 ? 10.493 -14.295 -2.425 1.00 84.56 106 ILE A CA 1
ATOM 819 C C . ILE A 1 106 ? 11.803 -13.501 -2.501 1.00 84.56 106 ILE A C 1
ATOM 821 O O . ILE A 1 106 ? 12.848 -14.071 -2.821 1.00 84.56 106 ILE A O 1
ATOM 825 N N . ILE A 1 107 ? 11.768 -12.207 -2.164 1.00 84.06 107 ILE A N 1
ATOM 826 C CA . ILE A 1 107 ? 12.959 -11.343 -2.155 1.00 84.06 107 ILE A CA 1
ATOM 827 C C . ILE A 1 107 ? 13.983 -11.854 -1.133 1.00 84.06 107 ILE A C 1
ATOM 829 O O . ILE A 1 107 ? 15.164 -11.978 -1.458 1.00 84.06 107 ILE A O 1
ATOM 833 N N . GLY A 1 108 ? 13.539 -12.204 0.078 1.00 82.62 108 GLY A N 1
ATOM 834 C CA . GLY A 1 108 ? 14.403 -12.721 1.141 1.00 82.62 108 GLY A CA 1
ATOM 835 C C . GLY A 1 108 ? 15.027 -14.076 0.801 1.00 82.62 108 GLY A C 1
ATOM 836 O O . GLY A 1 108 ? 16.218 -14.283 1.027 1.00 82.62 108 GLY A O 1
ATOM 837 N N . ARG A 1 109 ? 14.256 -14.985 0.193 1.00 78.12 109 ARG A N 1
ATOM 838 C CA . ARG A 1 109 ? 14.752 -16.301 -0.248 1.00 78.12 109 ARG A CA 1
ATOM 839 C C . ARG A 1 109 ? 15.601 -16.240 -1.514 1.00 78.12 109 ARG A C 1
ATOM 841 O O . ARG A 1 109 ? 16.301 -17.209 -1.805 1.00 78.12 109 ARG A O 1
ATOM 848 N N . LYS A 1 110 ? 15.514 -15.148 -2.286 1.00 78.56 110 LYS A N 1
ATOM 849 C CA . LYS A 1 110 ? 16.070 -15.022 -3.649 1.00 78.56 110 LYS A CA 1
ATOM 850 C C . LYS A 1 110 ? 15.654 -16.174 -4.573 1.00 78.56 110 LYS A C 1
ATOM 852 O O . LYS A 1 110 ? 16.349 -16.488 -5.536 1.00 78.56 110 LYS A O 1
ATOM 857 N N . ASN A 1 111 ? 14.532 -16.818 -4.265 1.00 71.69 111 ASN A N 1
ATOM 858 C CA . ASN A 1 111 ? 14.002 -17.951 -4.999 1.00 71.69 111 ASN A CA 1
ATOM 859 C C . ASN A 1 111 ? 12.490 -17.770 -5.136 1.00 71.69 111 ASN A C 1
ATOM 861 O O . ASN A 1 111 ? 11.796 -17.458 -4.167 1.00 71.69 111 ASN A O 1
ATOM 865 N N . ILE A 1 112 ? 12.005 -17.921 -6.366 1.00 67.94 112 ILE A N 1
ATOM 866 C CA . ILE A 1 112 ? 10.597 -17.737 -6.728 1.00 67.94 112 ILE A CA 1
ATOM 867 C C . ILE A 1 112 ? 9.785 -18.974 -6.324 1.00 67.94 112 ILE A C 1
ATOM 869 O O . ILE A 1 112 ? 8.592 -18.863 -6.052 1.00 67.94 112 ILE A O 1
ATOM 873 N N . VAL A 1 113 ? 10.428 -20.146 -6.241 1.00 72.06 113 VAL A N 1
ATOM 874 C CA . VAL A 1 113 ? 9.765 -21.418 -5.939 1.00 72.06 113 VAL A CA 1
ATOM 875 C C . VAL A 1 113 ? 10.501 -22.149 -4.818 1.00 72.06 113 VAL A C 1
ATOM 877 O O . VAL A 1 113 ? 11.595 -22.678 -5.008 1.00 72.06 113 VAL A O 1
ATOM 880 N N . GLY A 1 114 ? 9.851 -22.222 -3.655 1.00 64.44 114 GLY A N 1
ATOM 881 C CA . GLY A 1 114 ? 10.317 -22.999 -2.508 1.00 64.44 114 GLY A CA 1
ATOM 882 C C . GLY A 1 114 ? 11.566 -22.439 -1.819 1.00 64.44 114 GLY A C 1
ATOM 883 O O . GLY A 1 114 ? 12.047 -21.343 -2.111 1.00 64.44 114 GLY A O 1
ATOM 884 N N . TYR A 1 115 ? 12.082 -23.203 -0.857 1.00 66.00 115 TYR A N 1
ATOM 885 C CA . TYR A 1 115 ? 13.354 -22.913 -0.202 1.00 66.00 115 TYR A CA 1
ATOM 886 C C . TYR A 1 115 ? 14.487 -23.602 -0.956 1.00 66.00 115 TYR A C 1
ATOM 888 O O . TYR A 1 115 ? 14.430 -24.802 -1.226 1.00 66.00 115 TYR A O 1
ATOM 896 N N . SER A 1 116 ? 15.538 -22.847 -1.261 1.00 61.47 116 SER A N 1
ATOM 897 C CA . SER A 1 116 ? 16.804 -23.396 -1.738 1.00 61.47 116 SER A CA 1
ATOM 898 C C . SER A 1 116 ? 17.431 -24.184 -0.589 1.00 61.47 116 SER A C 1
ATOM 900 O O . SER A 1 116 ? 18.098 -23.602 0.265 1.00 61.47 116 SER A O 1
ATOM 902 N N . MET A 1 117 ? 17.178 -25.491 -0.506 1.00 62.38 117 MET A N 1
ATOM 903 C CA . MET A 1 117 ? 17.918 -26.316 0.445 1.00 62.38 117 MET A CA 1
ATOM 904 C C . MET A 1 117 ? 19.405 -26.267 0.071 1.00 62.38 117 MET A C 1
ATOM 906 O O . MET A 1 117 ? 19.726 -26.366 -1.121 1.00 62.38 117 MET A O 1
ATOM 910 N N . PRO A 1 118 ? 20.321 -26.087 1.041 1.00 62.19 118 PRO A N 1
ATOM 911 C CA . PRO A 1 118 ? 21.739 -26.227 0.761 1.00 62.19 118 PRO A CA 1
ATOM 912 C C . PRO A 1 118 ? 21.965 -27.632 0.197 1.00 62.19 118 PRO A C 1
ATOM 914 O O . PRO A 1 118 ? 21.516 -28.622 0.778 1.00 62.19 118 PRO A O 1
ATOM 917 N N . LYS A 1 119 ? 22.617 -27.723 -0.968 1.00 60.00 119 LYS A N 1
ATOM 918 C CA . LYS A 1 119 ? 23.092 -29.010 -1.476 1.00 60.00 119 LYS A CA 1
ATOM 919 C C . LYS A 1 119 ? 24.077 -29.538 -0.437 1.00 60.00 119 LYS A C 1
ATOM 921 O O . LYS A 1 119 ? 25.124 -28.926 -0.249 1.00 60.00 119 LYS A O 1
ATOM 926 N N . LEU A 1 120 ? 23.716 -30.623 0.248 1.00 54.34 120 LEU A N 1
ATOM 927 C CA . LEU A 1 120 ? 24.676 -31.418 1.004 1.00 54.34 120 LEU A CA 1
ATOM 928 C C . LEU A 1 120 ? 25.698 -31.946 -0.007 1.00 54.34 120 LEU A C 1
ATOM 930 O O . LEU A 1 120 ? 25.383 -32.836 -0.797 1.00 54.34 120 LEU A O 1
ATOM 934 N N . SER A 1 121 ? 26.865 -31.307 -0.036 1.00 52.25 121 SER A N 1
ATOM 935 C CA . SER A 1 121 ? 28.088 -31.829 -0.643 1.00 52.25 121 SER A CA 1
ATOM 936 C C . SER A 1 121 ? 28.859 -32.628 0.389 1.00 52.25 121 SER A C 1
ATOM 938 O O . SER A 1 121 ? 29.020 -32.067 1.499 1.00 52.25 121 SER A O 1
#

Sequence (121 aa):
MAQISLVTWVMESLPALKKAASRIQAGAPPVDISKMNQQIQQLKDMQAEVFIRQFTGFGDAVRAVPKELEIIKQQLMNPKELTVRQFVEGAGIAGKFFGFFCVGEIIGRKNIVGYSMPKLS

InterPro domains:
  IPR006808 ATP synthase F0 complex subunit G, mitochondrial [PF04718] (32-115)

pLDDT: mean 73.72, std 11.61, range [47.97, 88.75]

Secondary structure (DSSP, 8-state):
-HHHHHHHHHHHH-HHHHHHHHHHHTTPPPP-HHHHHHHHHHHHHHHHHHHHHHHHHHHHHHHHHHHHHHHHHHHHHSGGG--HHHHHHHHHHHHHHHHHHHHHHHHHHT-SSS-------

Organism: NCBI:txid70186

Foldseek 3Di:
DVVVVVVVVVCVPDVVNVVVVVCVVVVHPPDPVVVVVVVVVVVVVVVVVVVVVCVVCVVVVVVCVVVVVVVVVVCVVVVVPDDPVNVVVVVVVVVVVVVVVLVVVCVVQVHNDDHPDPPPD